Protein AF-A0A9D9LBI5-F1 (afdb_monomer_lite)

Radius of gyration: 16.27 Å; chains: 1; bounding box: 30×28×41 Å

Foldseek 3Di:
DDDDADDPPVVQVVLQVVQVVVVHGSVVVVVVVLVVQPPDPVCPVVNVVVVVVSVVVDDPDPPDDPDDPVVPPPD

pLDDT: mean 73.27, std 17.98, range [44.81, 97.0]

Structure (mmCIF, N/CA/C/O backbone):
data_AF-A0A9D9LBI5-F1
#
_entry.id   AF-A0A9D9LBI5-F1
#
loop_
_atom_site.group_PDB
_atom_site.id
_atom_site.type_symbol
_atom_site.label_atom_id
_atom_site.label_alt_id
_atom_site.label_comp_id
_atom_site.label_asym_id
_atom_site.label_entity_id
_atom_site.label_seq_id
_atom_site.pdbx_PDB_ins_code
_atom_site.Cartn_x
_atom_site.Cartn_y
_atom_site.Cartn_z
_atom_site.occupancy
_atom_site.B_iso_or_equiv
_atom_site.auth_seq_id
_atom_site.auth_comp_id
_atom_site.auth_asym_id
_atom_site.auth_atom_id
_atom_site.pdbx_PDB_model_num
ATOM 1 N N . MET A 1 1 ? -2.633 13.921 -4.908 1.00 61.94 1 MET A N 1
ATOM 2 C CA . MET A 1 1 ? -1.927 13.457 -6.121 1.00 61.94 1 MET A CA 1
ATOM 3 C C . MET A 1 1 ? -2.044 11.941 -6.210 1.00 61.94 1 MET A C 1
ATOM 5 O O . MET A 1 1 ? -2.008 11.298 -5.164 1.00 61.94 1 MET A O 1
ATOM 9 N N . ASN A 1 2 ? -2.225 11.394 -7.414 1.00 77.56 2 ASN A N 1
ATOM 10 C CA . ASN A 1 2 ? -2.260 9.949 -7.659 1.00 77.56 2 ASN A CA 1
ATOM 11 C C . ASN A 1 2 ? -0.921 9.524 -8.267 1.00 77.56 2 ASN A C 1
ATOM 13 O O . ASN A 1 2 ? -0.372 10.259 -9.083 1.00 77.56 2 ASN A O 1
ATOM 17 N N . VAL A 1 3 ? -0.401 8.372 -7.846 1.00 80.38 3 VAL A N 1
ATOM 18 C CA . VAL A 1 3 ? 0.871 7.821 -8.327 1.00 80.38 3 VAL A CA 1
ATOM 19 C C . VAL A 1 3 ? 0.607 6.409 -8.830 1.00 80.38 3 VAL A C 1
ATOM 21 O O . VAL A 1 3 ? -0.057 5.630 -8.145 1.00 80.38 3 VAL A O 1
ATOM 24 N N . THR A 1 4 ? 1.119 6.093 -10.016 1.00 88.00 4 THR A N 1
ATOM 25 C CA . THR A 1 4 ? 1.088 4.741 -10.578 1.00 88.00 4 THR A CA 1
ATOM 26 C C . THR A 1 4 ? 2.429 4.077 -10.304 1.00 88.00 4 THR A C 1
ATOM 28 O O . THR A 1 4 ? 3.472 4.647 -10.612 1.00 88.00 4 THR A O 1
ATOM 31 N N . LEU A 1 5 ? 2.405 2.884 -9.712 1.00 84.88 5 LEU A N 1
ATOM 32 C CA . LEU A 1 5 ? 3.598 2.111 -9.375 1.00 84.88 5 LEU A CA 1
ATOM 33 C C . LEU A 1 5 ? 3.573 0.797 -10.153 1.00 84.88 5 LEU A C 1
ATOM 35 O O . LEU A 1 5 ? 2.564 0.094 -10.130 1.00 84.88 5 LEU A O 1
ATOM 39 N N . SER A 1 6 ? 4.682 0.465 -10.813 1.00 89.12 6 SER A N 1
ATOM 40 C CA . SER A 1 6 ? 4.875 -0.861 -11.404 1.00 89.12 6 SER A CA 1
ATOM 41 C C . SER A 1 6 ? 5.435 -1.788 -10.333 1.00 89.12 6 SER A C 1
ATOM 43 O O . SER A 1 6 ? 6.527 -1.555 -9.821 1.00 89.12 6 SER A O 1
ATOM 45 N N . ILE A 1 7 ? 4.662 -2.800 -9.951 1.00 88.94 7 ILE A N 1
ATOM 46 C CA . ILE A 1 7 ? 5.003 -3.759 -8.896 1.00 88.94 7 ILE A CA 1
ATOM 47 C C . ILE A 1 7 ? 4.626 -5.150 -9.417 1.00 88.94 7 ILE A C 1
ATOM 49 O O . ILE A 1 7 ? 3.553 -5.270 -10.009 1.00 88.94 7 ILE A O 1
ATOM 53 N N . PRO A 1 8 ? 5.448 -6.193 -9.197 1.00 93.81 8 PRO A N 1
ATOM 54 C CA . PRO A 1 8 ? 5.083 -7.556 -9.567 1.00 93.81 8 PRO A CA 1
ATOM 55 C C . PRO A 1 8 ? 3.725 -7.967 -8.984 1.00 93.81 8 PRO A C 1
ATOM 57 O O . PRO A 1 8 ? 3.465 -7.761 -7.792 1.00 93.81 8 PRO A O 1
ATOM 60 N N . ASP A 1 9 ? 2.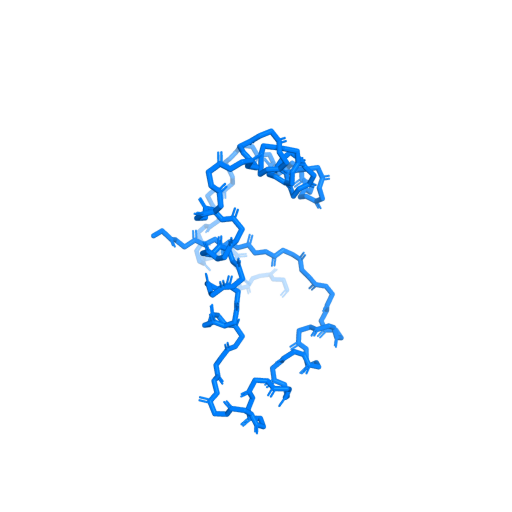878 -8.591 -9.804 1.00 92.12 9 ASP A N 1
ATOM 61 C CA . ASP A 1 9 ? 1.505 -8.957 -9.426 1.00 92.12 9 ASP A CA 1
ATOM 62 C C . ASP A 1 9 ? 1.450 -9.856 -8.185 1.00 92.12 9 ASP A C 1
ATOM 64 O O . ASP A 1 9 ? 0.575 -9.704 -7.329 1.00 92.12 9 ASP A O 1
ATOM 68 N N . GLU A 1 10 ? 2.431 -10.746 -8.029 1.00 93.38 10 GLU A N 1
ATOM 69 C CA . GLU A 1 10 ? 2.560 -11.619 -6.859 1.00 93.38 10 GLU A CA 1
ATOM 70 C C . GLU A 1 10 ? 2.731 -10.839 -5.545 1.00 93.38 10 GLU A C 1
ATOM 72 O O . GLU A 1 10 ? 2.196 -11.233 -4.503 1.00 93.38 10 GLU A O 1
ATOM 77 N N . ILE A 1 11 ? 3.432 -9.702 -5.584 1.00 94.06 11 ILE A N 1
ATOM 78 C CA . ILE A 1 11 ? 3.627 -8.835 -4.422 1.00 94.06 11 ILE A CA 1
ATOM 79 C C . ILE A 1 11 ? 2.336 -8.070 -4.142 1.00 94.06 11 ILE A C 1
ATOM 81 O O . ILE A 1 11 ? 1.911 -7.987 -2.988 1.00 94.06 11 ILE A O 1
ATOM 85 N N . VAL A 1 12 ? 1.671 -7.565 -5.186 1.00 93.75 12 VAL A N 1
ATOM 86 C CA . VAL A 1 12 ? 0.385 -6.864 -5.054 1.00 93.75 12 VAL A CA 1
ATOM 87 C C . VAL A 1 12 ? -0.671 -7.779 -4.435 1.00 93.75 12 VAL A C 1
ATOM 89 O O . VAL A 1 12 ? -1.405 -7.344 -3.544 1.00 93.75 12 VAL A O 1
ATOM 92 N N . ALA A 1 13 ? -0.729 -9.045 -4.853 1.00 95.06 13 ALA A N 1
ATOM 93 C CA . ALA A 1 13 ? -1.658 -10.031 -4.312 1.00 95.06 13 ALA A CA 1
ATOM 94 C C . ALA A 1 13 ? -1.436 -10.256 -2.808 1.00 95.06 13 ALA A C 1
ATOM 96 O O . ALA A 1 13 ? -2.366 -10.079 -2.016 1.00 95.06 13 ALA A O 1
ATOM 97 N N . LYS A 1 14 ? -0.191 -10.543 -2.401 1.00 95.31 14 LYS A N 1
ATOM 98 C CA . LYS A 1 14 ? 0.176 -10.745 -0.988 1.00 95.31 14 LYS A CA 1
ATOM 99 C C . LYS A 1 14 ? -0.092 -9.503 -0.140 1.00 95.31 14 LYS A C 1
ATOM 101 O O . LYS A 1 14 ? -0.651 -9.599 0.950 1.00 95.31 14 LYS A O 1
ATOM 106 N N . ALA A 1 15 ? 0.261 -8.323 -0.646 1.00 93.69 15 ALA A N 1
ATOM 107 C CA . ALA A 1 15 ? 0.069 -7.071 0.076 1.00 93.69 15 ALA A CA 1
ATOM 108 C C . ALA A 1 15 ? -1.420 -6.721 0.240 1.00 93.69 15 ALA A C 1
ATOM 110 O O . ALA A 1 15 ? -1.828 -6.229 1.290 1.00 93.69 15 ALA A O 1
ATOM 111 N N . ARG A 1 16 ? -2.259 -7.017 -0.763 1.00 95.25 16 ARG A N 1
ATOM 112 C CA . ARG A 1 16 ? -3.720 -6.861 -0.656 1.00 95.25 16 ARG A CA 1
ATOM 113 C C . ARG A 1 16 ? -4.332 -7.844 0.330 1.00 95.25 16 ARG A C 1
ATOM 115 O O . ARG A 1 16 ? -5.236 -7.457 1.066 1.00 95.25 16 ARG A O 1
ATOM 122 N N . GLU A 1 17 ? -3.872 -9.089 0.342 1.00 96.69 17 GLU A N 1
ATOM 123 C CA . GLU A 1 17 ? -4.328 -10.080 1.316 1.00 96.69 17 GLU A CA 1
ATOM 124 C C . GLU A 1 17 ? -3.981 -9.649 2.742 1.00 96.69 17 GLU A C 1
ATOM 126 O O . GLU A 1 17 ? -4.851 -9.642 3.613 1.00 96.69 17 GLU A O 1
ATOM 131 N N . TYR A 1 18 ? -2.743 -9.205 2.959 1.00 95.75 18 TYR A N 1
ATOM 132 C CA . TYR A 1 18 ? -2.319 -8.629 4.229 1.00 95.75 18 TYR A CA 1
ATOM 133 C C . TYR A 1 18 ? -3.204 -7.439 4.621 1.00 95.75 18 TYR A C 1
ATOM 135 O O . TYR A 1 18 ? -3.769 -7.427 5.708 1.00 95.75 18 TYR A O 1
ATOM 143 N N . ALA A 1 19 ? -3.410 -6.479 3.716 1.00 95.25 19 ALA A N 1
ATOM 144 C CA . ALA A 1 19 ? -4.245 -5.311 3.984 1.00 95.25 19 ALA A CA 1
ATOM 145 C C . ALA A 1 19 ? -5.669 -5.693 4.428 1.00 95.25 19 ALA A C 1
ATOM 147 O O . ALA A 1 19 ? -6.174 -5.139 5.401 1.00 95.25 19 ALA A O 1
ATOM 148 N N . LYS A 1 20 ? -6.282 -6.689 3.772 1.00 95.44 20 LYS A N 1
ATOM 149 C CA . LYS A 1 20 ? -7.608 -7.205 4.149 1.00 95.44 20 LYS A CA 1
ATOM 150 C C . LYS A 1 20 ? -7.632 -7.794 5.558 1.00 95.44 20 LYS A C 1
ATOM 152 O O . LYS A 1 20 ? -8.580 -7.546 6.287 1.00 95.44 20 LYS A O 1
ATOM 157 N N . ARG A 1 21 ? -6.603 -8.556 5.945 1.00 97.00 21 ARG A N 1
ATOM 158 C CA . ARG A 1 21 ? -6.502 -9.152 7.293 1.00 97.00 21 ARG A CA 1
ATOM 159 C C . ARG A 1 21 ? -6.325 -8.107 8.402 1.00 97.00 21 ARG A C 1
ATOM 161 O O . ARG A 1 21 ? -6.539 -8.428 9.563 1.00 97.00 21 ARG A O 1
ATOM 168 N N . HIS A 1 22 ? -5.921 -6.892 8.042 1.00 94.88 22 HIS A N 1
ATOM 169 C CA . HIS A 1 22 ? -5.661 -5.780 8.955 1.00 94.88 22 HIS A CA 1
ATOM 170 C C . HIS A 1 22 ? -6.653 -4.615 8.769 1.00 94.88 22 HIS A C 1
ATOM 172 O O . HIS A 1 22 ? -6.316 -3.480 9.103 1.00 94.88 22 HIS A O 1
ATOM 178 N N . ASP A 1 23 ? -7.838 -4.878 8.199 1.00 95.06 23 ASP A N 1
ATOM 179 C CA . ASP A 1 23 ? -8.915 -3.897 7.975 1.00 95.06 23 ASP A CA 1
ATOM 180 C C . ASP A 1 23 ? -8.443 -2.592 7.307 1.00 95.06 23 ASP A C 1
ATOM 182 O O . ASP A 1 23 ? -8.878 -1.484 7.623 1.00 95.06 23 ASP A O 1
ATOM 186 N N . THR A 1 24 ? -7.518 -2.716 6.356 1.00 96.25 24 THR A N 1
ATOM 187 C CA . THR A 1 24 ? -6.935 -1.587 5.630 1.00 96.25 24 THR A CA 1
ATOM 188 C C . THR A 1 24 ? -6.889 -1.856 4.126 1.00 96.25 24 THR A C 1
ATOM 190 O O . THR A 1 24 ? -7.359 -2.877 3.621 1.00 96.25 24 THR A O 1
ATOM 193 N N . SER A 1 25 ? -6.332 -0.916 3.366 1.00 94.88 25 SER A N 1
ATOM 194 C CA . SER A 1 25 ? -6.109 -1.071 1.930 1.00 94.88 25 SER A CA 1
ATOM 195 C C . SER A 1 25 ? -4.634 -0.925 1.588 1.00 94.88 25 SER A C 1
ATOM 197 O O . SER A 1 25 ? -3.897 -0.207 2.261 1.00 94.88 25 SER A O 1
ATOM 199 N N . LEU A 1 26 ? -4.216 -1.550 0.484 1.00 91.31 26 LEU A N 1
ATOM 200 C CA . LEU A 1 26 ? -2.865 -1.379 -0.054 1.00 91.31 26 LEU A CA 1
ATOM 201 C C . LEU A 1 26 ? -2.519 0.107 -0.231 1.00 91.31 26 LEU A C 1
ATOM 203 O O . LEU A 1 26 ? -1.447 0.549 0.164 1.00 91.31 26 LEU A O 1
ATOM 207 N N . ASN A 1 27 ? -3.458 0.899 -0.751 1.00 91.69 27 ASN A N 1
ATOM 208 C CA . ASN A 1 27 ? -3.263 2.336 -0.923 1.00 91.69 27 ASN A CA 1
ATOM 209 C C . ASN A 1 27 ? -3.063 3.054 0.414 1.00 91.69 27 ASN A C 1
ATOM 211 O O . ASN A 1 27 ? -2.212 3.933 0.504 1.00 91.69 27 ASN A O 1
ATOM 215 N N . GLN A 1 28 ? -3.826 2.691 1.447 1.00 91.62 28 GLN A N 1
ATOM 216 C CA . GLN A 1 28 ? -3.658 3.277 2.774 1.00 91.62 28 GLN A CA 1
ATOM 217 C C . GLN A 1 28 ? -2.302 2.895 3.376 1.00 91.62 28 GLN A C 1
ATOM 219 O O . GLN A 1 28 ? -1.607 3.762 3.894 1.00 91.62 28 GLN A O 1
ATOM 224 N N . MET A 1 29 ? -1.875 1.638 3.229 1.00 92.50 29 MET A N 1
ATOM 225 C CA . MET A 1 29 ? -0.552 1.192 3.673 1.00 92.50 29 MET A CA 1
ATOM 226 C C . MET A 1 29 ? 0.579 1.959 2.979 1.00 92.50 29 MET A C 1
ATOM 228 O O . MET A 1 29 ? 1.497 2.425 3.649 1.00 92.50 29 MET A O 1
ATOM 232 N N . VAL A 1 30 ? 0.497 2.142 1.656 1.00 91.00 30 VAL A N 1
ATOM 233 C CA . VAL A 1 30 ? 1.491 2.926 0.906 1.00 91.00 30 VAL A CA 1
ATOM 234 C C . VAL A 1 30 ? 1.493 4.386 1.361 1.00 91.00 30 VAL A C 1
ATOM 236 O O . VAL A 1 30 ? 2.562 4.960 1.551 1.00 91.00 30 VAL A O 1
ATOM 239 N N . ARG A 1 31 ? 0.322 4.989 1.605 1.00 90.31 31 ARG A N 1
ATOM 240 C CA . ARG A 1 31 ? 0.229 6.365 2.126 1.00 90.31 31 ARG A CA 1
ATOM 241 C C . ARG A 1 31 ? 0.889 6.506 3.494 1.00 90.31 31 ARG A C 1
ATOM 243 O O . ARG A 1 31 ? 1.671 7.432 3.684 1.00 90.31 31 ARG A O 1
ATOM 250 N N . GLU A 1 32 ? 0.599 5.597 4.420 1.00 89.31 32 GLU A N 1
ATOM 251 C CA . GLU A 1 32 ? 1.187 5.619 5.762 1.00 89.31 32 GLU A CA 1
ATOM 252 C C . GLU A 1 32 ? 2.699 5.395 5.726 1.00 89.31 32 GLU A C 1
ATOM 254 O O . GLU A 1 32 ? 3.438 6.077 6.434 1.00 89.31 32 GLU A O 1
ATOM 259 N N . TYR A 1 33 ? 3.172 4.496 4.860 1.00 87.44 33 TYR A N 1
ATOM 260 C CA . TYR A 1 33 ? 4.599 4.296 4.633 1.00 87.44 33 TYR A CA 1
ATOM 261 C C . TYR A 1 33 ? 5.259 5.597 4.166 1.00 87.44 33 TYR A C 1
ATOM 263 O O . TYR A 1 33 ? 6.141 6.114 4.843 1.00 87.44 33 TYR A O 1
ATOM 271 N N . LEU A 1 34 ? 4.772 6.196 3.077 1.00 85.69 34 LEU A N 1
ATOM 272 C CA . LEU A 1 34 ? 5.336 7.442 2.547 1.00 85.69 34 LEU A CA 1
ATOM 273 C C . LEU A 1 34 ? 5.299 8.580 3.574 1.00 85.69 34 LEU A C 1
ATOM 275 O O . LEU A 1 34 ? 6.270 9.322 3.709 1.00 85.69 34 LEU A O 1
ATOM 279 N N . LYS A 1 35 ? 4.212 8.681 4.344 1.00 85.06 35 LYS A N 1
ATOM 280 C CA . LYS A 1 35 ? 4.066 9.678 5.405 1.00 85.06 35 LYS A CA 1
ATOM 281 C C . LYS A 1 35 ? 5.142 9.517 6.481 1.00 85.06 35 LYS A C 1
ATOM 283 O O . LYS A 1 35 ? 5.782 10.506 6.829 1.00 85.06 35 LYS A O 1
ATOM 288 N N . ARG A 1 36 ? 5.387 8.290 6.959 1.00 83.19 36 ARG A N 1
ATOM 289 C CA . ARG A 1 36 ? 6.448 7.996 7.943 1.00 83.19 36 ARG A CA 1
ATOM 290 C C . ARG A 1 36 ? 7.834 8.359 7.417 1.00 83.19 36 ARG A C 1
ATOM 292 O O . ARG A 1 36 ? 8.609 8.952 8.152 1.00 83.19 36 ARG A O 1
ATOM 299 N N . PHE A 1 37 ? 8.111 8.070 6.148 1.00 77.25 37 PHE A N 1
ATOM 300 C CA . PHE A 1 37 ? 9.392 8.417 5.524 1.00 77.25 37 PHE A CA 1
ATOM 301 C C . PHE A 1 37 ? 9.594 9.929 5.361 1.00 77.25 37 PHE A C 1
ATOM 303 O O . PHE A 1 37 ? 10.710 10.412 5.499 1.00 77.25 37 PHE A O 1
ATOM 310 N N . SER A 1 38 ? 8.525 10.682 5.091 1.00 72.31 38 SER A N 1
ATOM 311 C CA . SER A 1 38 ? 8.601 12.133 4.860 1.00 72.31 38 SER A CA 1
ATOM 312 C C . SER A 1 38 ? 8.635 13.002 6.124 1.00 72.31 38 SER A C 1
ATOM 314 O O . SER A 1 38 ? 8.996 14.171 6.037 1.00 72.31 38 SER A O 1
ATOM 316 N N . LEU A 1 39 ? 8.223 12.471 7.282 1.00 64.50 39 LEU A N 1
ATOM 317 C CA . LEU A 1 39 ? 8.026 13.252 8.512 1.00 64.50 39 LEU A CA 1
ATOM 318 C C . LEU A 1 39 ? 9.209 13.213 9.489 1.00 64.50 39 LEU A C 1
ATOM 320 O O . LEU A 1 39 ? 9.162 13.922 10.491 1.00 64.50 39 LEU A O 1
ATOM 324 N N . GLU A 1 40 ? 10.261 12.431 9.233 1.00 58.34 40 GLU A N 1
ATOM 325 C CA . GLU A 1 40 ? 11.485 12.481 10.043 1.00 58.34 40 GLU A CA 1
ATOM 326 C C . GLU A 1 40 ? 12.416 13.600 9.524 1.00 58.34 40 GLU A C 1
ATOM 328 O O . GLU A 1 40 ? 13.038 13.437 8.471 1.00 58.34 40 GLU A O 1
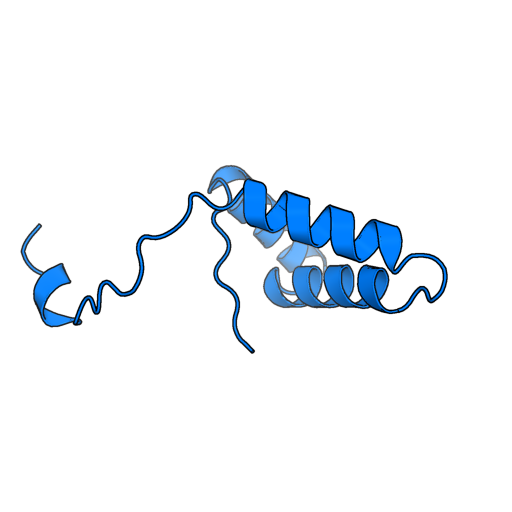ATOM 333 N N . PRO A 1 41 ? 12.566 14.736 10.241 1.00 53.88 41 PRO A N 1
ATOM 334 C CA . PRO A 1 41 ? 13.349 15.885 9.770 1.00 53.88 41 PRO A CA 1
ATOM 335 C C . PRO A 1 41 ? 14.854 15.598 9.622 1.00 53.88 41 PRO A C 1
ATOM 337 O O . PRO A 1 41 ? 15.563 16.372 8.993 1.00 53.88 41 PRO A O 1
ATOM 340 N N . ALA A 1 42 ? 15.353 14.478 10.155 1.00 52.44 42 ALA A N 1
ATOM 341 C CA . ALA A 1 42 ? 16.756 14.073 10.045 1.00 52.44 42 ALA A CA 1
ATOM 342 C C . ALA A 1 42 ? 17.100 13.334 8.732 1.00 52.44 42 ALA A C 1
ATOM 344 O O . ALA A 1 42 ? 18.255 12.976 8.520 1.00 52.44 42 ALA A O 1
ATOM 345 N N . ARG A 1 43 ? 16.118 13.079 7.857 1.00 53.03 43 ARG A N 1
ATOM 346 C CA . ARG A 1 43 ? 16.248 12.152 6.718 1.00 53.03 43 ARG A CA 1
ATOM 347 C C . ARG A 1 43 ? 15.976 12.763 5.347 1.00 53.03 43 ARG A C 1
ATOM 349 O O . ARG A 1 43 ? 15.747 12.014 4.405 1.00 53.03 43 ARG A O 1
ATOM 356 N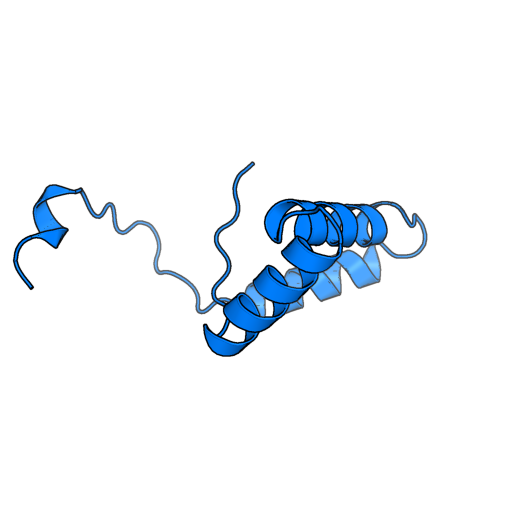 N . GLN A 1 44 ? 16.026 14.086 5.187 1.00 52.75 44 GLN A N 1
ATOM 357 C CA . GLN A 1 44 ? 15.848 14.701 3.860 1.00 52.75 44 GLN A CA 1
ATOM 358 C C . GLN A 1 44 ? 16.814 14.115 2.810 1.00 52.75 44 GLN A C 1
ATOM 360 O O . GLN A 1 44 ? 16.364 13.764 1.721 1.00 52.75 44 GLN A O 1
ATOM 365 N N . ASP A 1 45 ? 18.070 13.845 3.182 1.00 56.56 45 ASP A N 1
ATOM 366 C CA . ASP A 1 45 ? 19.051 13.183 2.305 1.00 56.56 45 ASP A CA 1
ATOM 367 C C . ASP A 1 45 ? 18.690 11.725 1.961 1.00 56.56 45 ASP A C 1
ATOM 369 O O . ASP A 1 45 ? 18.989 11.240 0.869 1.00 56.56 45 ASP A O 1
ATOM 373 N N . GLU A 1 46 ? 18.060 10.984 2.877 1.00 58.03 46 GLU A N 1
ATOM 374 C CA . GLU A 1 46 ? 17.626 9.602 2.622 1.00 58.03 46 GLU A CA 1
ATOM 375 C C . GLU A 1 46 ? 16.311 9.546 1.844 1.00 58.03 46 GLU A C 1
ATOM 377 O O . GLU A 1 46 ? 16.135 8.660 1.012 1.00 58.03 46 GLU A O 1
ATOM 382 N N . ALA A 1 47 ? 15.407 10.500 2.067 1.00 57.62 47 ALA A N 1
ATOM 383 C CA . ALA A 1 47 ? 14.171 10.635 1.311 1.00 57.62 47 ALA A CA 1
ATOM 384 C C . ALA A 1 47 ? 14.457 11.015 -0.147 1.00 57.62 47 ALA A C 1
ATOM 386 O O . ALA A 1 47 ? 13.845 10.442 -1.048 1.00 57.62 47 ALA A O 1
ATOM 387 N N . GLU A 1 48 ? 15.428 11.899 -0.401 1.00 60.97 48 GLU A N 1
ATOM 388 C CA . GLU A 1 48 ? 15.905 12.188 -1.758 1.00 60.97 48 GLU A CA 1
ATOM 389 C C . GLU A 1 48 ? 16.542 10.963 -2.416 1.00 60.97 48 GLU A C 1
ATOM 391 O O . GLU A 1 48 ? 16.221 10.652 -3.563 1.00 60.97 48 GLU A O 1
ATOM 396 N N . LYS A 1 49 ? 17.373 10.202 -1.693 1.00 62.59 49 LYS A N 1
ATOM 397 C CA . LYS A 1 49 ? 17.955 8.949 -2.208 1.00 62.59 49 LYS A CA 1
ATOM 398 C C . LYS A 1 49 ? 16.900 7.881 -2.475 1.00 62.59 49 LYS A C 1
ATOM 400 O O . LYS A 1 49 ? 16.985 7.188 -3.485 1.00 62.59 49 LYS A O 1
ATOM 405 N N . ALA A 1 50 ? 15.896 7.757 -1.611 1.00 63.72 50 ALA A N 1
ATOM 406 C CA . ALA A 1 50 ? 14.779 6.845 -1.810 1.00 63.72 50 ALA A CA 1
ATOM 407 C C . ALA A 1 50 ? 13.936 7.279 -3.012 1.00 63.72 50 ALA A C 1
ATOM 409 O O . ALA A 1 50 ? 13.600 6.442 -3.841 1.00 63.72 50 ALA A O 1
ATOM 410 N N . MET A 1 51 ? 13.652 8.576 -3.162 1.00 64.94 51 MET A N 1
ATOM 411 C CA . MET A 1 51 ? 12.956 9.119 -4.329 1.00 64.94 51 MET A CA 1
ATOM 412 C C . MET A 1 51 ? 13.750 8.862 -5.616 1.00 64.94 51 MET A C 1
ATOM 414 O O . MET A 1 51 ? 13.182 8.396 -6.599 1.00 64.94 51 MET A O 1
ATOM 418 N N . ALA A 1 52 ? 15.065 9.090 -5.601 1.00 65.88 52 ALA A N 1
ATOM 419 C CA . ALA A 1 52 ? 15.956 8.796 -6.720 1.00 65.88 52 ALA A CA 1
ATOM 420 C C . ALA A 1 52 ? 15.992 7.294 -7.043 1.00 65.88 52 ALA A C 1
ATOM 422 O O . ALA A 1 52 ? 15.937 6.913 -8.209 1.00 65.88 52 ALA A O 1
ATOM 423 N N . PHE A 1 53 ? 16.005 6.432 -6.024 1.00 67.62 53 PHE A N 1
ATOM 424 C CA . PHE A 1 53 ? 15.914 4.984 -6.190 1.00 67.62 53 PHE A CA 1
ATOM 425 C C . PHE A 1 53 ? 14.559 4.564 -6.776 1.00 67.62 53 PHE A C 1
ATOM 427 O O . PHE A 1 53 ? 14.516 3.799 -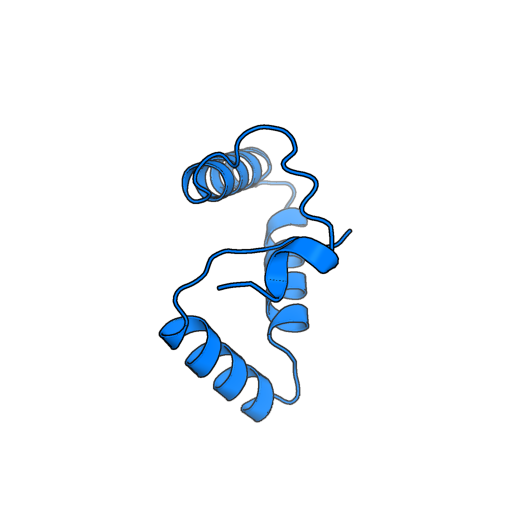7.736 1.00 67.62 53 PHE A O 1
ATOM 434 N N . PHE A 1 54 ? 13.451 5.121 -6.286 1.00 64.25 54 PHE A N 1
ATOM 435 C CA . PHE A 1 54 ? 12.117 4.890 -6.842 1.00 64.25 54 PHE A CA 1
ATOM 436 C C . PHE A 1 54 ? 12.019 5.339 -8.303 1.00 64.25 54 PHE A C 1
ATOM 438 O O . PHE A 1 54 ? 11.503 4.590 -9.130 1.00 64.25 54 PHE A O 1
ATOM 445 N N . LEU A 1 55 ? 12.569 6.508 -8.638 1.00 66.25 55 LEU A N 1
ATOM 446 C CA . LEU A 1 55 ? 12.661 6.995 -10.016 1.00 66.25 55 LEU A CA 1
ATOM 447 C C . LEU A 1 55 ? 13.566 6.108 -10.883 1.00 66.25 55 LEU A C 1
ATOM 449 O O . LEU A 1 55 ? 13.299 5.950 -12.069 1.00 66.25 55 LEU A O 1
ATOM 453 N N . SER A 1 56 ? 14.600 5.493 -10.304 1.00 66.75 56 SER A N 1
ATOM 454 C CA . SER A 1 56 ? 15.469 4.548 -11.017 1.00 66.75 56 SER A CA 1
ATOM 455 C C . SER A 1 56 ? 14.811 3.187 -11.268 1.00 66.75 56 SER A C 1
ATOM 457 O O . SER A 1 56 ? 15.127 2.526 -12.253 1.00 66.75 56 SER A O 1
ATOM 459 N N . LEU A 1 57 ? 13.879 2.773 -10.403 1.00 64.12 57 LEU A N 1
ATOM 460 C CA . LEU A 1 57 ? 13.093 1.549 -10.574 1.00 64.12 57 LEU A CA 1
ATOM 461 C C . LEU A 1 57 ? 11.955 1.720 -11.584 1.00 64.12 57 LEU A C 1
ATOM 463 O O . LEU A 1 57 ? 11.454 0.731 -12.117 1.00 64.12 57 LEU A O 1
ATOM 467 N N . THR A 1 58 ? 11.530 2.954 -11.853 1.00 52.75 58 THR A N 1
ATOM 468 C CA . THR A 1 58 ? 10.598 3.228 -12.942 1.00 52.75 58 THR A CA 1
ATOM 469 C C . THR A 1 58 ? 11.371 3.308 -14.258 1.00 52.75 58 THR A C 1
ATOM 471 O O . THR A 1 58 ? 12.166 4.235 -14.415 1.00 52.75 58 THR A O 1
ATOM 474 N N . PRO A 1 59 ? 11.156 2.393 -15.228 1.00 52.06 59 PRO A N 1
ATOM 475 C CA . PRO A 1 59 ? 11.676 2.605 -16.569 1.00 52.06 59 PRO A CA 1
ATOM 476 C C . PRO A 1 59 ? 11.083 3.923 -17.058 1.00 52.06 59 PRO A C 1
ATOM 478 O O . PRO A 1 59 ? 9.872 4.137 -16.967 1.00 52.06 59 PRO A O 1
ATOM 481 N N . THR A 1 60 ? 11.949 4.833 -17.488 1.00 50.94 60 THR A N 1
ATOM 482 C CA . THR A 1 60 ? 11.580 6.141 -18.019 1.00 50.94 60 THR A CA 1
ATOM 483 C C . THR A 1 60 ? 10.479 5.967 -19.057 1.00 50.94 60 THR A C 1
ATOM 485 O O . THR A 1 60 ? 10.722 5.524 -20.178 1.00 50.94 60 THR A O 1
ATOM 488 N N . LEU A 1 61 ? 9.241 6.300 -18.681 1.00 48.69 61 LEU A N 1
ATOM 489 C CA . LEU A 1 61 ? 8.163 6.406 -19.649 1.00 48.69 61 LEU A CA 1
ATOM 490 C C . LEU A 1 61 ? 8.562 7.533 -20.610 1.00 48.69 61 LEU A C 1
ATOM 492 O O . LEU A 1 61 ? 8.840 8.647 -20.146 1.00 48.69 61 LEU A O 1
ATOM 496 N N . PRO A 1 62 ? 8.647 7.273 -21.926 1.00 44.81 62 PRO A N 1
ATOM 497 C CA . PRO A 1 62 ? 8.872 8.339 -22.883 1.00 44.81 62 PRO A CA 1
ATOM 498 C C . PRO A 1 62 ? 7.764 9.383 -22.718 1.00 44.81 62 PRO A C 1
ATOM 500 O O . PRO A 1 62 ? 6.600 9.045 -22.490 1.00 44.81 62 PRO A O 1
ATOM 503 N N . LYS A 1 63 ? 8.167 10.658 -22.774 1.00 49.47 63 LYS A N 1
ATOM 504 C CA . LYS A 1 63 ? 7.288 11.830 -22.703 1.00 49.47 63 LYS A CA 1
ATOM 505 C C . LYS A 1 63 ? 6.022 11.598 -23.534 1.00 49.47 63 LYS A C 1
ATOM 507 O O . LYS A 1 63 ? 6.118 11.389 -24.734 1.00 49.47 63 LYS A O 1
ATOM 512 N N . GLU A 1 64 ? 4.881 11.682 -22.853 1.00 51.09 64 GLU A N 1
ATOM 513 C CA . GLU A 1 64 ? 3.527 11.786 -23.404 1.00 51.09 64 GLU A CA 1
ATOM 514 C C . GLU A 1 64 ? 3.193 10.828 -24.556 1.00 51.09 64 GLU A C 1
ATOM 516 O O . GLU A 1 64 ? 3.170 11.213 -25.721 1.00 51.09 64 GLU A O 1
ATOM 521 N N . VAL A 1 65 ? 2.760 9.613 -24.220 1.00 54.06 65 VAL A N 1
ATOM 522 C CA . VAL A 1 65 ? 1.806 8.911 -25.087 1.00 54.06 65 VAL A CA 1
ATOM 523 C C . VAL A 1 65 ? 0.413 9.154 -24.515 1.00 54.06 65 VAL A C 1
ATOM 525 O O . VAL A 1 65 ? 0.022 8.559 -23.510 1.00 54.06 65 VAL A O 1
ATOM 528 N N . LYS A 1 66 ? -0.334 10.081 -25.125 1.00 51.50 66 LYS A N 1
ATOM 529 C CA . LYS A 1 66 ? -1.777 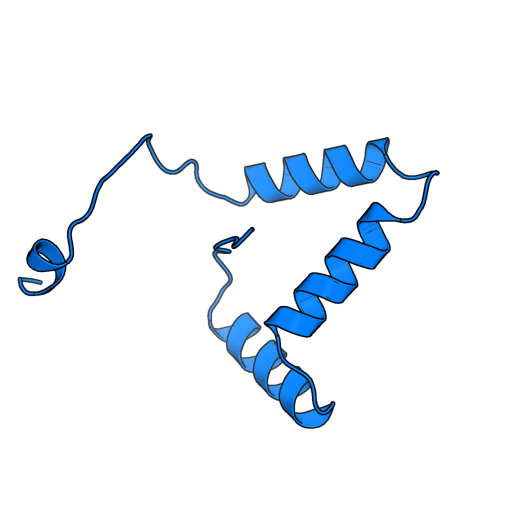10.226 -24.897 1.00 51.50 66 LYS A CA 1
ATOM 530 C C . LYS A 1 66 ? -2.476 9.026 -25.536 1.00 51.50 66 LYS A C 1
ATOM 532 O O . LYS A 1 66 ? -2.921 9.121 -26.670 1.00 51.50 66 LYS A O 1
ATOM 537 N N . ILE A 1 67 ? -2.553 7.906 -24.823 1.00 54.22 67 ILE A N 1
ATOM 538 C CA . ILE A 1 67 ? -3.372 6.774 -25.266 1.00 54.22 67 ILE A CA 1
ATOM 539 C C . ILE A 1 67 ? -4.820 7.110 -24.912 1.00 54.22 67 ILE A C 1
ATOM 541 O O . ILE A 1 67 ? -5.215 7.101 -23.743 1.00 54.22 67 ILE A O 1
ATOM 545 N N . THR A 1 68 ? -5.600 7.485 -25.919 1.00 58.62 68 THR A N 1
ATOM 546 C CA . THR A 1 68 ? -7.051 7.635 -25.795 1.00 58.62 68 THR A CA 1
ATOM 547 C C . THR A 1 68 ? -7.719 6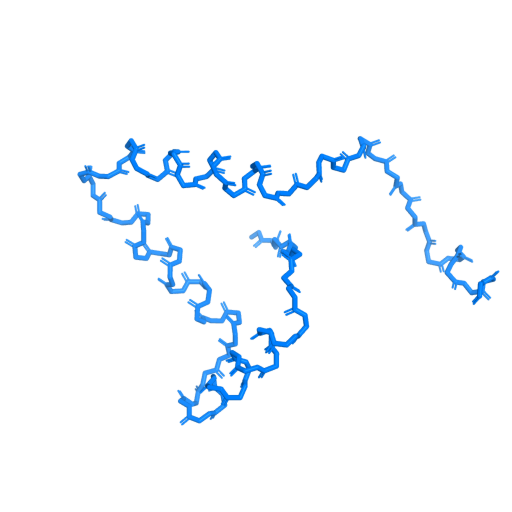.264 -25.773 1.00 58.62 68 THR A C 1
ATOM 549 O O . THR A 1 68 ? -7.265 5.324 -26.417 1.00 58.62 68 THR A O 1
ATOM 552 N N . ARG A 1 69 ? -8.815 6.162 -25.012 1.00 50.25 69 ARG A N 1
ATOM 553 C CA . ARG A 1 69 ? -9.573 4.929 -24.736 1.00 50.25 69 ARG A CA 1
ATOM 554 C C . ARG A 1 69 ? -9.918 4.099 -25.985 1.00 50.25 69 ARG A C 1
ATOM 556 O O . ARG A 1 69 ? -10.000 2.883 -25.866 1.00 50.25 69 ARG A O 1
ATOM 563 N N . ASP A 1 70 ? -10.057 4.736 -27.144 1.00 56.59 70 ASP A N 1
ATOM 564 C CA . ASP A 1 70 ? -10.403 4.084 -28.414 1.00 56.59 70 ASP A CA 1
ATOM 565 C C . ASP A 1 70 ? -9.296 3.167 -28.970 1.00 56.59 70 ASP A C 1
ATOM 567 O O . ASP A 1 70 ? -9.587 2.252 -29.733 1.00 56.59 70 ASP A O 1
ATOM 571 N N . GLU A 1 71 ? -8.031 3.340 -28.567 1.00 54.03 71 GLU A N 1
ATOM 572 C CA . GLU A 1 71 ? -6.917 2.513 -29.071 1.00 54.03 71 GLU A CA 1
ATOM 573 C C . GLU A 1 71 ? -6.762 1.170 -28.333 1.00 54.03 71 GLU A C 1
ATOM 575 O O . GLU A 1 71 ? -5.993 0.307 -28.758 1.00 54.03 71 GLU A O 1
ATOM 580 N N . MET A 1 72 ? -7.492 0.963 -27.232 1.00 54.31 72 MET A N 1
ATOM 581 C CA . MET A 1 72 ? -7.379 -0.243 -26.400 1.00 54.31 72 MET A CA 1
ATOM 582 C C . MET A 1 72 ? -8.220 -1.426 -26.910 1.00 54.31 72 MET A C 1
ATOM 584 O O . MET A 1 72 ? -7.987 -2.548 -26.475 1.00 54.31 72 MET A O 1
ATOM 588 N N . GLU A 1 73 ? -9.178 -1.214 -27.820 1.00 53.91 73 GLU A N 1
ATOM 589 C CA . GLU A 1 73 ? -10.128 -2.259 -28.250 1.00 53.91 73 GLU A CA 1
ATOM 590 C C . GLU A 1 73 ? -9.676 -3.078 -29.479 1.00 53.91 73 GLU A C 1
ATOM 592 O O . GLU A 1 73 ? -10.417 -3.942 -29.939 1.00 53.91 73 GLU A O 1
ATOM 597 N N . GLN A 1 74 ? -8.468 -2.855 -30.015 1.00 51.16 74 GLN A N 1
ATOM 598 C CA . GLN A 1 74 ? -7.976 -3.550 -31.224 1.00 51.16 74 GLN A CA 1
ATOM 599 C C . GLN A 1 74 ? -6.723 -4.420 -31.013 1.00 51.16 74 GLN A C 1
ATOM 601 O O . GLN A 1 74 ? -5.955 -4.633 -31.954 1.00 51.16 74 GLN A O 1
ATOM 606 N N . ARG A 1 75 ? -6.495 -4.950 -29.808 1.00 45.06 75 ARG A N 1
ATOM 607 C CA . ARG A 1 75 ? -5.452 -5.963 -29.572 1.00 45.06 75 ARG A CA 1
ATOM 608 C C . ARG A 1 75 ? -5.995 -7.226 -28.934 1.00 45.06 75 ARG A C 1
ATOM 610 O O . ARG A 1 75 ? -6.796 -7.099 -27.986 1.00 45.06 75 ARG A O 1
#

Sequence (75 aa):
MNVTLSIPDEIVAKAREYAKRHDTSLNQMVREYLKRFSLEPARQDEAEKAMAFFLSLTPTLPKEVKITRDEMEQR

Secondary structure (DSSP, 8-state):
--------HHHHHHHHHHHHHTT--HHHHHHHHHHHHHS-TT-HHHHHHHHHHHHHHS----S-----GGGGGG-